Protein AF-A0A183EMT3-F1 (afdb_monomer_lite)

Secondary structure (DSSP, 8-state):
----SS-EEEE-TTS-EEEE-PPPPPPGGGS----HHHHHHHH-SS-HHHHHHHHHHHTTTTSTTT-S-HHHHHHHHT--TTTTS--

Structure (mmCIF, N/CA/C/O backbone):
data_AF-A0A183EMT3-F1
#
_entry.id   AF-A0A183EMT3-F1
#
loop_
_atom_site.group_PDB
_atom_site.id
_atom_site.type_symbol
_atom_site.label_atom_id
_atom_site.label_alt_id
_atom_site.label_comp_id
_atom_site.label_asym_id
_atom_site.label_entity_id
_atom_site.label_seq_id
_atom_site.pdbx_PDB_ins_code
_atom_site.Cartn_x
_atom_site.Cartn_y
_atom_site.Cartn_z
_atom_site.occupancy
_atom_site.B_iso_or_equiv
_atom_site.auth_seq_id
_atom_site.auth_comp_id
_atom_site.auth_asym_id
_atom_site.auth_atom_id
_atom_site.pdbx_PDB_model_num
ATOM 1 N N . LEU A 1 1 ? -2.953 11.192 34.101 1.00 46.66 1 LEU A N 1
ATOM 2 C CA . LEU A 1 1 ? -3.586 10.968 32.782 1.00 46.66 1 LEU A CA 1
ATOM 3 C C . LEU A 1 1 ? -3.388 9.505 32.427 1.00 46.66 1 LEU A C 1
ATOM 5 O O . LEU A 1 1 ? -2.247 9.080 32.324 1.00 46.66 1 LEU A O 1
ATOM 9 N N . TRP A 1 2 ? -4.465 8.724 32.351 1.00 54.25 2 TRP A N 1
ATOM 10 C CA . TRP A 1 2 ? -4.395 7.346 31.863 1.00 54.25 2 TRP A CA 1
ATOM 11 C C . TRP A 1 2 ? -4.233 7.408 30.345 1.00 54.25 2 TRP A C 1
ATOM 13 O O . TRP A 1 2 ? -5.133 7.882 29.659 1.00 54.25 2 TRP A O 1
ATOM 23 N N . CYS A 1 3 ? -3.072 7.007 29.832 1.00 63.53 3 CYS A N 1
ATOM 24 C CA . CYS A 1 3 ? -2.860 6.865 28.397 1.00 63.53 3 CYS A CA 1
ATOM 25 C C . CYS A 1 3 ? -3.091 5.392 28.050 1.00 63.53 3 CYS A C 1
ATOM 27 O O . CYS A 1 3 ? -2.335 4.528 28.495 1.00 63.53 3 CYS A O 1
ATOM 29 N N . PHE A 1 4 ? -4.171 5.091 27.332 1.00 71.62 4 PHE A N 1
ATOM 30 C CA . PHE A 1 4 ? -4.465 3.726 26.905 1.00 71.62 4 PHE A CA 1
ATOM 31 C C . PHE A 1 4 ? -3.537 3.356 25.740 1.00 71.62 4 PHE A C 1
ATOM 33 O O . PHE A 1 4 ? -3.522 4.030 24.712 1.00 71.62 4 PHE A O 1
ATOM 40 N N . SER A 1 5 ? -2.757 2.285 25.888 1.00 78.50 5 SER A N 1
ATOM 41 C CA . SER A 1 5 ? -1.841 1.795 24.846 1.00 78.50 5 SER A CA 1
ATOM 42 C C . SER A 1 5 ? -2.534 0.948 23.775 1.00 78.50 5 SER A C 1
ATOM 44 O O . SER A 1 5 ? -1.957 0.687 22.723 1.00 78.50 5 SER A O 1
ATOM 46 N N . GLN A 1 6 ? -3.770 0.516 24.029 1.00 85.50 6 GLN A N 1
ATOM 47 C CA . GLN A 1 6 ? -4.560 -0.325 23.136 1.00 85.50 6 GLN A CA 1
ATOM 48 C C . GLN A 1 6 ? -5.870 0.371 22.750 1.00 85.50 6 GLN A C 1
ATOM 50 O O . GLN A 1 6 ? -6.347 1.231 23.499 1.00 85.50 6 GLN A O 1
ATOM 55 N N . PRO A 1 7 ? -6.465 0.013 21.597 1.00 92.06 7 PRO A N 1
ATOM 56 C CA . PRO A 1 7 ? -7.781 0.506 21.228 1.00 92.06 7 PRO A CA 1
ATOM 57 C C . PRO A 1 7 ? -8.820 0.148 22.291 1.00 92.06 7 PRO A C 1
ATOM 59 O O . PRO A 1 7 ? -8.918 -1.008 22.700 1.00 92.06 7 PRO A O 1
ATOM 62 N N . GLN A 1 8 ? -9.609 1.131 22.711 1.00 92.31 8 GLN A N 1
ATOM 63 C CA . GLN A 1 8 ? -10.603 0.973 23.767 1.00 92.31 8 GLN A CA 1
ATOM 64 C C . GLN A 1 8 ? -11.931 1.569 23.309 1.00 92.31 8 GLN A C 1
ATOM 66 O O . GLN A 1 8 ? -11.970 2.662 22.750 1.00 92.31 8 GLN A O 1
ATOM 71 N N . THR A 1 9 ? -13.030 0.870 23.576 1.00 94.94 9 THR A N 1
ATOM 72 C CA . THR A 1 9 ? -14.385 1.418 23.435 1.00 94.94 9 THR A CA 1
ATOM 73 C C . THR A 1 9 ? -15.032 1.451 24.809 1.00 94.94 9 THR A C 1
ATOM 75 O O . THR A 1 9 ? -14.983 0.460 25.538 1.00 94.94 9 THR A O 1
ATOM 78 N N . VAL A 1 10 ? -15.614 2.588 25.180 1.00 93.81 10 VAL A N 1
ATOM 79 C CA . VAL A 1 10 ? -16.315 2.767 26.455 1.00 93.81 10 VAL A CA 1
ATOM 80 C C . VAL A 1 10 ? -17.711 3.323 26.214 1.00 93.81 10 VAL A C 1
ATOM 82 O O . VAL A 1 10 ? -17.928 4.124 25.304 1.00 93.81 10 VAL A O 1
ATOM 85 N N . VAL A 1 11 ? -18.659 2.900 27.048 1.00 96.00 11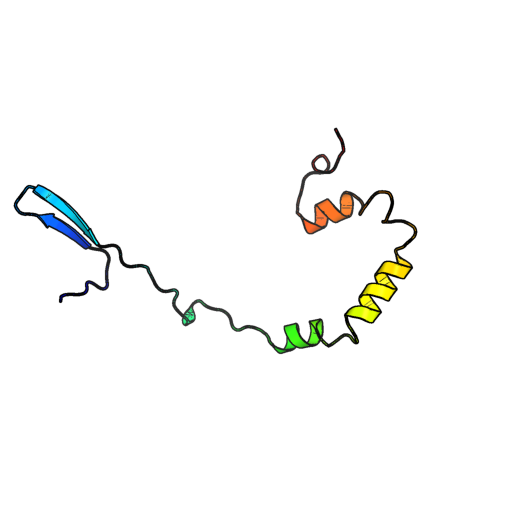 VAL A N 1
ATOM 86 C CA . VAL A 1 11 ? -20.004 3.476 27.101 1.00 96.00 11 VAL A CA 1
ATOM 87 C C . VAL A 1 11 ? -20.048 4.418 28.298 1.00 96.00 11 VAL A C 1
ATOM 89 O O . VAL A 1 11 ? -19.869 4.000 29.441 1.00 96.00 11 VAL A O 1
ATOM 92 N N . CYS A 1 12 ? -20.237 5.703 28.032 1.00 92.75 12 CYS A N 1
ATOM 93 C CA . CYS A 1 12 ? -20.376 6.735 29.046 1.00 92.75 12 CYS A CA 1
ATOM 94 C C . CYS A 1 12 ? -21.720 6.592 29.778 1.00 92.75 12 CYS A C 1
ATOM 96 O O . CYS A 1 12 ? -22.684 6.043 29.250 1.00 92.75 12 CYS A O 1
ATOM 98 N N . GLN A 1 13 ? -21.817 7.147 30.988 1.00 94.62 13 GLN A N 1
ATOM 99 C CA . GLN A 1 13 ? -23.040 7.075 31.807 1.00 94.62 13 GLN A CA 1
ATOM 100 C C . GLN A 1 13 ? -24.274 7.695 31.127 1.00 94.62 13 GLN A C 1
ATOM 102 O O . GLN A 1 13 ? -25.399 7.303 31.411 1.00 94.62 13 GLN A O 1
ATOM 107 N N . ASN A 1 14 ? -24.068 8.639 30.206 1.00 95.19 14 ASN A N 1
ATOM 108 C CA . ASN A 1 14 ? -25.114 9.259 29.390 1.00 95.19 14 ASN A CA 1
ATOM 109 C C . ASN A 1 14 ? -25.474 8.451 28.124 1.00 95.19 14 ASN A C 1
ATOM 111 O O . ASN A 1 14 ? -26.172 8.966 27.256 1.00 95.19 14 ASN A O 1
ATOM 115 N N . GLY A 1 15 ? -24.966 7.224 27.981 1.00 94.50 15 GLY A N 1
ATOM 116 C CA . GLY A 1 15 ? -25.193 6.363 26.818 1.00 94.50 15 GLY A CA 1
ATOM 117 C C . GLY A 1 15 ? -24.349 6.706 25.587 1.00 94.50 15 GLY A C 1
ATOM 118 O O . GLY A 1 15 ? -24.460 6.020 24.574 1.00 94.50 15 GLY A O 1
ATOM 119 N N . VAL A 1 16 ? -23.489 7.731 25.649 1.00 97.00 16 VAL A N 1
ATOM 120 C CA . VAL A 1 16 ? -22.565 8.066 24.553 1.00 97.00 16 VAL A CA 1
ATOM 121 C C . VAL A 1 16 ? -21.460 7.018 24.468 1.00 97.00 16 VAL A C 1
ATOM 123 O O . VAL A 1 16 ? -20.893 6.620 25.482 1.00 97.00 16 VAL A O 1
ATOM 126 N N . ILE A 1 17 ? -21.118 6.602 23.253 1.00 96.50 17 ILE A N 1
ATOM 127 C CA . ILE A 1 17 ? -19.992 5.704 23.000 1.00 96.50 17 ILE A CA 1
ATOM 128 C C . ILE A 1 17 ? -18.759 6.555 22.698 1.00 96.50 17 ILE A C 1
ATOM 130 O O . ILE A 1 17 ? -18.796 7.400 21.804 1.00 96.50 17 ILE A O 1
ATOM 134 N N . ALA A 1 18 ? -17.671 6.332 23.431 1.00 93.88 18 ALA A N 1
ATOM 135 C CA . ALA A 1 18 ? -16.374 6.935 23.148 1.00 93.88 18 ALA A CA 1
ATOM 136 C C . ALA A 1 18 ? -15.371 5.854 22.730 1.00 93.88 18 ALA A C 1
ATOM 138 O O . ALA A 1 18 ? -15.272 4.800 23.363 1.00 93.88 18 ALA A O 1
ATOM 139 N N . CYS A 1 19 ? -14.616 6.137 21.670 1.00 93.38 19 CYS A N 1
ATOM 140 C CA . CYS A 1 19 ? -13.622 5.230 21.109 1.00 93.38 19 CYS A CA 1
ATOM 141 C C . CYS A 1 19 ? -12.243 5.889 21.149 1.00 93.38 19 CYS A C 1
ATOM 143 O O . CYS A 1 19 ? -12.062 6.997 20.650 1.00 93.38 19 CYS A O 1
ATOM 145 N N . TRP A 1 20 ? -11.266 5.187 21.713 1.00 92.62 20 TRP A N 1
ATOM 146 C CA . TRP A 1 20 ? -9.852 5.535 21.650 1.00 92.62 20 TRP A CA 1
ATOM 147 C C . TRP A 1 20 ? -9.153 4.581 20.685 1.00 92.62 20 TRP A C 1
ATOM 149 O O . TRP A 1 20 ? -9.196 3.367 20.877 1.00 92.62 20 TRP A O 1
ATOM 159 N N . HIS A 1 21 ? -8.518 5.121 19.647 1.00 92.44 21 HIS A N 1
ATOM 160 C CA . HIS A 1 21 ? -7.773 4.356 18.648 1.00 92.44 21 HIS A CA 1
ATOM 161 C C . HIS A 1 21 ? -6.378 4.982 18.453 1.00 92.44 21 HIS A C 1
ATOM 163 O O . HIS A 1 21 ? -6.188 5.834 17.585 1.00 92.44 21 HIS A O 1
ATOM 169 N N . PRO A 1 22 ? -5.380 4.620 19.277 1.00 91.38 22 PRO A N 1
ATOM 170 C CA . PRO A 1 22 ? -4.043 5.166 19.098 1.00 91.38 22 PRO A CA 1
ATOM 171 C C . PRO A 1 22 ? -3.465 4.675 17.765 1.00 91.38 22 PRO A C 1
ATOM 173 O O . PRO A 1 22 ? -3.753 3.556 17.325 1.00 91.38 22 PRO A O 1
ATOM 176 N N . GLU A 1 23 ? -2.652 5.511 17.123 1.00 90.19 23 GLU A N 1
ATOM 177 C CA . GLU A 1 23 ? -1.895 5.096 15.945 1.00 90.19 23 GLU A CA 1
ATOM 178 C C . GLU A 1 23 ? -0.966 3.934 16.316 1.00 90.19 23 GLU A C 1
ATOM 180 O O . GLU A 1 23 ? -0.311 3.942 17.362 1.00 90.19 23 GLU A O 1
ATOM 185 N N . LYS A 1 24 ? -0.941 2.900 15.474 1.00 88.88 24 LYS A N 1
ATOM 186 C CA . LYS A 1 24 ? -0.063 1.748 15.678 1.00 88.88 24 LYS A CA 1
ATOM 187 C C . LYS A 1 24 ? 1.311 2.080 15.115 1.00 88.88 24 LYS A C 1
ATOM 189 O O . LYS A 1 24 ? 1.421 2.379 13.930 1.00 88.88 24 LYS A O 1
ATOM 194 N N . SER A 1 25 ? 2.350 1.969 15.936 1.00 90.25 25 SER A N 1
ATOM 195 C CA . SER A 1 25 ? 3.720 2.034 15.439 1.00 90.25 25 SER A CA 1
ATOM 196 C C . SER A 1 25 ? 4.050 0.798 14.601 1.00 90.25 25 SER A C 1
ATOM 198 O O . SER A 1 25 ? 3.543 -0.301 14.843 1.00 90.25 25 SER A O 1
ATOM 200 N N . PHE A 1 26 ? 4.914 0.982 13.606 1.00 90.94 26 PHE A N 1
ATOM 201 C CA . PHE A 1 26 ? 5.488 -0.121 12.849 1.00 90.94 26 PHE A CA 1
ATOM 202 C C . PHE A 1 26 ? 6.665 -0.727 13.640 1.00 90.94 26 PHE A C 1
ATOM 204 O O . PHE A 1 26 ? 7.605 0.011 13.946 1.00 90.94 26 PHE A O 1
ATOM 211 N N . PRO A 1 27 ? 6.639 -2.026 14.006 1.00 94.00 27 PRO A N 1
ATOM 212 C CA . PRO A 1 27 ? 7.738 -2.661 14.735 1.00 94.00 27 PRO A CA 1
ATOM 213 C C . PRO A 1 27 ? 9.022 -2.708 13.905 1.00 94.00 27 PRO A C 1
ATOM 215 O O . PRO A 1 27 ? 8.983 -3.030 12.716 1.00 94.00 27 PRO A O 1
ATOM 218 N N . TYR A 1 28 ? 10.167 -2.437 14.531 1.00 92.69 28 TYR A N 1
ATOM 219 C CA . TYR A 1 28 ? 11.455 -2.437 13.834 1.00 92.69 28 TYR A CA 1
ATOM 220 C C . TYR A 1 28 ? 11.824 -3.829 13.306 1.00 92.69 28 TYR A C 1
ATOM 222 O O . TYR A 1 28 ? 12.364 -3.956 12.211 1.00 92.69 28 TYR A O 1
ATOM 230 N N . GLU A 1 29 ? 11.453 -4.885 14.024 1.00 96.44 29 GLU A N 1
ATOM 231 C CA . GLU A 1 29 ? 11.678 -6.287 13.658 1.00 96.44 29 GLU A CA 1
ATOM 232 C C . GLU A 1 29 ? 10.925 -6.698 12.385 1.00 96.44 29 GLU A C 1
ATOM 234 O O . GLU A 1 29 ? 11.215 -7.739 11.801 1.00 96.44 29 GLU A O 1
ATOM 239 N N . HIS A 1 30 ? 9.956 -5.889 11.945 1.00 95.25 30 HIS A N 1
ATOM 240 C CA . HIS A 1 30 ? 9.239 -6.079 10.685 1.00 95.25 30 HIS A CA 1
ATOM 241 C C . HIS A 1 30 ? 9.831 -5.248 9.536 1.00 95.25 30 HIS A C 1
ATOM 243 O O . HIS A 1 30 ? 9.331 -5.319 8.412 1.00 95.25 30 HIS A O 1
ATOM 249 N N . SER A 1 31 ? 10.875 -4.456 9.792 1.00 95.25 31 SER A N 1
ATOM 250 C CA . SER A 1 31 ? 11.608 -3.734 8.752 1.00 95.25 31 SER A CA 1
ATOM 251 C C . SER A 1 31 ? 12.674 -4.620 8.105 1.00 95.25 31 SER A C 1
ATOM 253 O O . SER A 1 31 ? 13.071 -5.656 8.640 1.00 95.25 31 SER A O 1
ATOM 255 N N . LYS A 1 32 ? 13.135 -4.212 6.923 1.00 92.12 32 LYS A N 1
ATOM 256 C CA . LYS A 1 32 ? 14.324 -4.777 6.281 1.00 92.12 32 LYS A CA 1
ATOM 257 C C . LYS A 1 32 ? 15.441 -3.745 6.349 1.00 92.12 32 LYS A C 1
ATOM 259 O O . LYS A 1 32 ? 15.169 -2.549 6.251 1.00 92.12 32 LYS A O 1
ATOM 264 N N . SER A 1 33 ? 16.678 -4.208 6.498 1.00 91.75 33 SER A N 1
ATOM 265 C CA . SER A 1 33 ? 17.852 -3.348 6.365 1.00 91.75 33 SER A CA 1
ATOM 266 C C . SER A 1 33 ? 17.953 -2.802 4.942 1.00 91.75 33 SER A C 1
ATOM 268 O O . SER A 1 33 ? 17.646 -3.510 3.983 1.00 91.75 33 SER A O 1
ATOM 270 N N . ILE A 1 34 ? 18.410 -1.559 4.823 1.00 90.06 34 ILE A N 1
ATOM 271 C CA . ILE A 1 34 ? 18.799 -0.963 3.545 1.00 90.06 34 ILE A CA 1
ATOM 272 C C . ILE A 1 34 ? 20.186 -1.510 3.191 1.00 90.06 34 ILE A C 1
ATOM 274 O O . ILE A 1 34 ? 21.080 -1.495 4.040 1.00 90.06 34 ILE A O 1
ATOM 278 N N . ASP A 1 35 ? 20.355 -2.022 1.972 1.00 91.44 35 ASP A N 1
ATOM 279 C CA . ASP A 1 35 ? 21.661 -2.452 1.471 1.00 91.44 35 ASP A CA 1
ATOM 280 C C . ASP A 1 35 ? 22.418 -1.241 0.914 1.00 91.44 35 ASP A C 1
ATOM 282 O O . ASP A 1 35 ? 22.228 -0.828 -0.230 1.00 91.44 35 ASP A O 1
ATOM 286 N N . LEU A 1 36 ? 23.270 -0.656 1.757 1.00 87.12 36 LEU A N 1
ATOM 287 C CA . LEU A 1 36 ? 24.057 0.521 1.397 1.00 87.12 36 LEU A CA 1
ATOM 288 C C . LEU A 1 36 ? 25.070 0.226 0.287 1.00 87.12 36 LEU A C 1
ATOM 290 O O . LEU A 1 36 ? 25.377 1.115 -0.500 1.00 87.12 36 LEU A O 1
ATOM 294 N N . GLU A 1 37 ? 25.575 -1.006 0.182 1.00 85.12 37 GLU A N 1
ATOM 295 C CA . GLU A 1 37 ? 26.514 -1.340 -0.888 1.00 85.12 37 GLU A CA 1
ATOM 296 C C . GLU A 1 37 ? 25.818 -1.419 -2.245 1.00 85.12 37 GLU A C 1
ATOM 298 O O . GLU A 1 37 ? 26.421 -1.077 -3.261 1.00 85.12 37 GLU A O 1
ATOM 303 N N . GLU A 1 38 ? 24.576 -1.904 -2.290 1.00 81.19 38 GLU A N 1
ATOM 304 C CA . GLU A 1 38 ? 23.778 -1.908 -3.518 1.00 81.19 38 GLU A CA 1
ATOM 305 C C . GLU A 1 38 ? 23.467 -0.476 -3.970 1.00 81.19 38 GLU A C 1
ATOM 307 O O . GLU A 1 38 ? 23.660 -0.151 -5.144 1.00 81.19 38 GLU A O 1
ATOM 312 N N . GLU A 1 39 ? 23.087 0.401 -3.038 1.00 77.62 39 GLU A N 1
ATOM 313 C CA . GLU A 1 39 ? 22.846 1.820 -3.325 1.00 77.62 39 GLU A CA 1
ATOM 314 C C . GLU A 1 39 ? 24.119 2.535 -3.794 1.00 77.62 39 GLU A C 1
ATOM 316 O O . GLU A 1 39 ? 24.103 3.258 -4.793 1.00 77.62 39 GLU A O 1
ATOM 321 N N . GLU A 1 40 ? 25.255 2.291 -3.139 1.00 75.81 40 GLU A N 1
ATOM 322 C CA . GLU A 1 40 ? 26.540 2.856 -3.547 1.00 75.81 40 GLU A CA 1
ATOM 323 C C . GLU A 1 40 ? 27.006 2.301 -4.895 1.00 75.81 40 GLU A C 1
ATOM 325 O O . GLU A 1 40 ? 27.502 3.063 -5.718 1.00 75.81 40 GLU A O 1
ATOM 330 N N . LYS A 1 41 ? 26.819 1.010 -5.193 1.00 72.88 41 LYS A N 1
ATOM 331 C CA . LYS A 1 41 ? 27.152 0.436 -6.513 1.00 72.88 41 LYS A CA 1
ATOM 332 C C . LYS A 1 41 ? 26.276 1.020 -7.623 1.00 72.88 41 LYS A C 1
ATOM 334 O O . LYS A 1 41 ? 26.773 1.223 -8.733 1.00 72.88 41 LYS A O 1
ATOM 339 N N . GLN A 1 42 ? 25.011 1.327 -7.334 1.00 65.62 42 GLN A N 1
ATOM 340 C CA . GLN A 1 42 ? 24.130 2.055 -8.253 1.00 65.62 42 GLN A CA 1
ATOM 341 C C . GLN A 1 42 ? 24.574 3.518 -8.430 1.00 65.62 42 GLN A C 1
ATOM 343 O O . GLN A 1 42 ? 24.540 4.031 -9.549 1.00 65.62 42 GLN A O 1
ATOM 348 N N . ALA A 1 43 ? 25.061 4.172 -7.371 1.00 63.72 43 ALA A N 1
ATOM 349 C CA . ALA A 1 43 ? 25.500 5.570 -7.395 1.00 63.72 43 ALA A CA 1
ATOM 350 C C . ALA A 1 43 ? 26.928 5.790 -7.942 1.00 63.72 43 ALA A C 1
ATOM 352 O O . ALA A 1 43 ? 27.214 6.833 -8.525 1.00 63.72 43 ALA A O 1
ATOM 353 N N . CYS A 1 44 ? 27.841 4.829 -7.772 1.00 53.59 44 CYS A N 1
ATOM 354 C CA . CYS A 1 44 ? 29.285 4.977 -8.017 1.00 53.59 44 CYS A CA 1
ATOM 355 C C . CYS A 1 44 ? 29.707 4.603 -9.451 1.00 53.59 44 CYS A C 1
ATOM 357 O O . CYS A 1 44 ? 30.891 4.486 -9.773 1.00 53.59 44 CYS A O 1
ATOM 359 N N . SER A 1 45 ? 28.743 4.446 -10.357 1.00 51.84 45 SER A N 1
ATOM 360 C CA . SER A 1 45 ? 29.001 4.217 -11.774 1.00 51.84 45 SER A CA 1
ATOM 361 C C . SER A 1 45 ? 29.395 5.515 -12.510 1.00 51.84 45 SER A C 1
ATOM 363 O O . SER A 1 45 ? 28.689 5.960 -13.415 1.00 51.84 45 SER A O 1
ATOM 365 N N . GLY A 1 46 ? 30.548 6.100 -12.164 1.00 55.97 46 GLY A N 1
ATOM 366 C CA . GLY A 1 46 ? 31.084 7.314 -12.801 1.00 55.97 46 GLY A CA 1
ATOM 367 C C . GLY A 1 46 ? 30.223 8.556 -12.550 1.00 55.97 46 GLY A C 1
ATOM 368 O O . GLY A 1 46 ? 29.228 8.489 -11.840 1.00 55.97 46 GLY A O 1
ATOM 369 N N . SER A 1 47 ? 30.601 9.712 -13.107 1.00 58.84 47 SER A N 1
ATOM 370 C CA . SER A 1 47 ? 29.729 10.897 -13.115 1.00 58.84 47 SER A CA 1
ATOM 371 C C . SER A 1 47 ? 28.389 10.497 -13.745 1.00 58.84 47 SER A C 1
ATOM 373 O O . SER A 1 47 ? 28.286 10.375 -14.964 1.00 58.84 47 SER A O 1
ATOM 375 N N . VAL A 1 48 ? 27.381 10.223 -12.910 1.00 57.19 48 VAL A N 1
ATOM 376 C CA . VAL A 1 48 ? 26.046 9.752 -13.321 1.00 57.19 48 VAL A CA 1
ATOM 377 C C . VAL A 1 48 ? 25.479 10.686 -14.388 1.00 57.19 48 VAL A C 1
ATOM 379 O O . VAL A 1 48 ? 24.969 10.237 -15.408 1.00 57.19 48 VAL A O 1
ATOM 382 N N . LEU A 1 49 ? 25.739 11.986 -14.224 1.00 58.22 49 LEU A N 1
ATOM 383 C CA . LEU A 1 49 ? 25.414 13.019 -15.196 1.00 58.22 49 LEU A CA 1
ATOM 384 C C . LEU A 1 49 ? 26.082 12.795 -16.558 1.00 58.22 49 LEU A C 1
ATOM 386 O O . LEU A 1 49 ? 25.396 12.898 -17.564 1.00 58.22 49 LEU A O 1
ATOM 390 N N . SER A 1 50 ? 27.380 12.476 -16.631 1.00 60.94 50 SER A N 1
ATOM 391 C CA . SER A 1 50 ? 28.050 12.324 -17.931 1.00 60.94 50 SER A CA 1
ATOM 392 C C . SER A 1 50 ? 27.617 11.049 -18.650 1.00 60.94 50 SER A C 1
ATOM 394 O O . SER A 1 50 ? 27.293 11.111 -19.832 1.00 60.94 50 SER A O 1
ATOM 396 N N . ARG A 1 51 ? 27.511 9.915 -17.943 1.00 62.50 51 ARG A N 1
ATOM 397 C CA . ARG A 1 51 ? 27.124 8.637 -18.564 1.00 62.50 51 ARG A CA 1
ATOM 398 C C . ARG A 1 51 ? 25.667 8.627 -19.020 1.00 62.50 51 ARG A C 1
ATOM 400 O O . ARG A 1 51 ? 25.371 8.111 -20.093 1.00 62.50 51 ARG A O 1
ATOM 407 N N . GLU A 1 52 ? 24.759 9.206 -18.235 1.00 61.44 52 GLU A N 1
ATOM 408 C CA . GLU A 1 52 ? 23.364 9.367 -18.653 1.00 61.44 52 GLU A CA 1
ATOM 409 C C . GLU A 1 52 ? 23.259 10.323 -19.839 1.00 61.44 52 GLU A C 1
ATOM 411 O O . GLU A 1 52 ? 22.567 10.009 -20.801 1.00 61.44 52 GLU A O 1
ATOM 416 N N . THR A 1 53 ? 23.995 11.443 -19.842 1.00 63.41 53 THR A N 1
ATOM 417 C CA . THR A 1 53 ? 23.997 12.349 -21.002 1.00 63.41 53 THR A CA 1
ATOM 418 C C . THR A 1 53 ? 24.591 11.711 -22.254 1.00 63.41 53 THR A C 1
ATOM 420 O O . THR A 1 53 ? 24.079 11.963 -23.339 1.00 63.41 53 THR A O 1
ATOM 423 N N . GLU A 1 54 ? 25.610 10.858 -22.125 1.00 64.88 54 GLU A N 1
ATOM 424 C CA . GLU A 1 54 ? 26.205 10.101 -23.233 1.00 64.88 54 GLU A CA 1
ATOM 425 C C . GLU A 1 54 ? 25.221 9.061 -23.781 1.00 64.88 54 GLU A C 1
ATOM 427 O O . GLU A 1 54 ? 24.995 9.023 -24.985 1.00 64.88 54 GLU A O 1
ATOM 432 N N . GLN A 1 55 ? 24.546 8.293 -22.920 1.00 62.88 55 GLN A N 1
ATOM 433 C CA . GLN A 1 55 ? 23.518 7.334 -23.348 1.00 62.88 55 GLN A CA 1
ATOM 434 C C . GLN A 1 55 ? 22.300 8.030 -23.969 1.00 62.88 55 GLN A C 1
ATOM 436 O O . GLN A 1 55 ? 21.780 7.584 -24.989 1.00 62.88 55 GLN A O 1
ATOM 441 N N . ILE A 1 56 ? 21.850 9.151 -23.400 1.00 64.44 56 ILE A N 1
ATOM 442 C CA . ILE A 1 56 ? 20.764 9.965 -23.963 1.00 64.44 56 ILE A CA 1
ATOM 443 C C . ILE A 1 56 ? 21.185 10.551 -25.319 1.00 64.44 56 ILE A C 1
ATOM 445 O O . ILE A 1 56 ? 20.375 10.563 -26.246 1.00 64.44 56 ILE A O 1
ATOM 449 N N . ALA A 1 57 ? 22.441 10.989 -25.461 1.00 65.12 57 ALA A N 1
ATOM 450 C CA . ALA A 1 57 ? 23.010 11.471 -26.719 1.00 65.12 57 ALA A CA 1
ATOM 451 C C . ALA A 1 57 ? 23.147 10.353 -27.774 1.00 65.12 57 ALA A C 1
ATOM 453 O O . ALA A 1 57 ? 22.867 10.586 -28.949 1.00 65.12 57 ALA A O 1
ATOM 454 N N . GLU A 1 58 ? 23.505 9.131 -27.376 1.00 63.03 58 GLU A N 1
ATOM 455 C CA . GLU A 1 58 ? 23.538 7.952 -28.257 1.00 63.03 58 GLU A CA 1
ATOM 456 C C . GLU A 1 58 ? 22.132 7.528 -28.711 1.00 63.03 58 GLU A C 1
ATOM 458 O O . GLU A 1 58 ? 21.935 7.103 -29.851 1.00 63.03 58 GLU A O 1
ATOM 463 N N . LEU A 1 59 ? 21.121 7.707 -27.858 1.00 61.78 59 LEU A N 1
ATOM 464 C CA . LEU A 1 59 ? 19.714 7.446 -28.176 1.00 61.78 59 LEU A CA 1
ATOM 465 C C . LEU A 1 59 ? 19.059 8.555 -29.030 1.00 61.78 59 LEU A C 1
ATOM 467 O O . LEU A 1 59 ? 17.942 8.371 -29.533 1.00 61.78 59 LEU A O 1
ATOM 471 N N . HIS A 1 60 ? 19.744 9.688 -29.232 1.00 55.44 60 HIS A N 1
ATOM 472 C CA . HIS A 1 60 ? 19.193 10.981 -29.672 1.00 55.44 60 HIS A CA 1
ATOM 473 C C . HIS A 1 60 ? 18.773 11.089 -31.153 1.00 55.44 60 HIS A C 1
ATOM 475 O O . HIS A 1 60 ? 18.651 12.189 -31.693 1.00 55.44 60 HIS A O 1
ATOM 481 N N . GLY A 1 61 ? 18.494 9.965 -31.815 1.00 53.84 61 GLY A N 1
ATOM 482 C CA . GLY A 1 61 ? 17.874 9.936 -33.145 1.00 53.84 61 GLY A CA 1
ATOM 483 C C . GLY A 1 61 ? 16.520 9.225 -33.208 1.00 53.84 61 GLY A C 1
ATOM 484 O O . GLY A 1 61 ? 15.717 9.539 -34.083 1.00 53.84 61 GLY A O 1
ATOM 485 N N . SER A 1 62 ? 1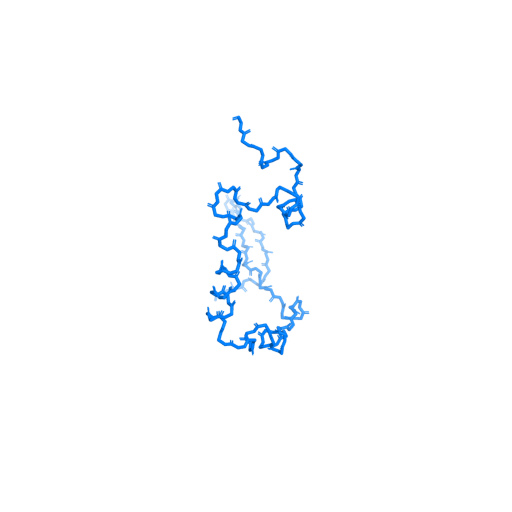6.243 8.275 -32.307 1.00 54.31 62 SER A N 1
ATOM 486 C CA . SER A 1 62 ? 15.112 7.339 -32.464 1.00 54.31 62 SER A CA 1
ATOM 487 C C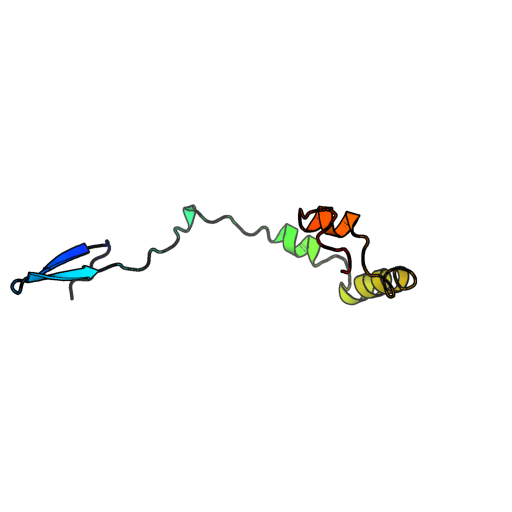 . SER A 1 62 ? 13.998 7.494 -31.423 1.00 54.31 62 SER A C 1
ATOM 489 O O . SER A 1 62 ? 12.835 7.268 -31.750 1.00 54.31 62 SER A O 1
ATOM 491 N N . LEU A 1 63 ? 14.311 7.928 -30.196 1.00 54.94 63 LEU A N 1
ATOM 492 C CA . LEU A 1 63 ? 13.322 8.045 -29.112 1.00 54.94 63 LEU A CA 1
ATOM 4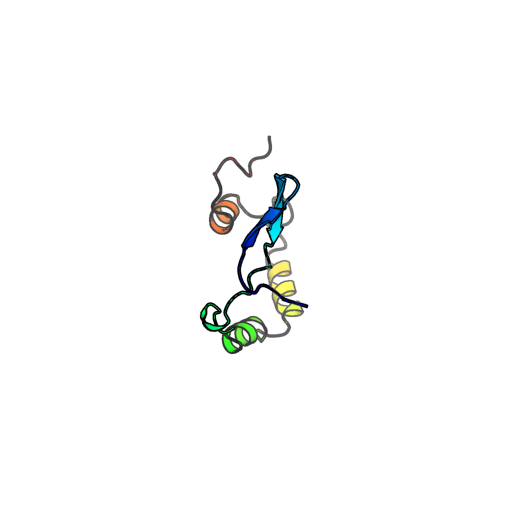93 C C . LEU A 1 63 ? 12.608 9.405 -29.067 1.00 54.94 63 LEU A C 1
ATOM 495 O O . LEU A 1 63 ? 11.487 9.494 -28.570 1.00 54.94 63 LEU A O 1
ATOM 499 N N . SER A 1 64 ? 13.219 10.459 -29.609 1.00 56.62 64 SER A N 1
ATOM 500 C CA . SER A 1 64 ? 12.783 11.852 -29.426 1.00 56.62 64 SER A CA 1
ATOM 501 C C . SER A 1 64 ? 11.476 12.208 -30.149 1.00 56.62 64 SER A C 1
ATOM 503 O O . SER A 1 64 ? 10.816 13.172 -29.773 1.00 56.62 64 SER A O 1
ATOM 505 N N . LEU A 1 65 ? 11.092 11.452 -31.185 1.00 61.25 65 LEU A N 1
ATOM 506 C CA . LEU A 1 65 ? 9.905 11.732 -32.010 1.00 61.25 65 LEU A CA 1
ATOM 507 C C . LEU A 1 65 ? 8.687 10.857 -31.677 1.00 61.25 65 LEU A C 1
ATOM 509 O O . LEU A 1 65 ? 7.562 11.252 -31.970 1.00 61.25 65 LEU A O 1
ATOM 513 N N . THR A 1 66 ? 8.880 9.665 -31.107 1.00 68.88 66 THR A N 1
ATOM 514 C CA . THR A 1 66 ? 7.795 8.675 -30.913 1.00 68.88 66 THR A CA 1
ATOM 515 C C . THR A 1 66 ? 7.753 8.092 -29.496 1.00 68.88 66 THR A C 1
ATOM 517 O O . THR A 1 66 ? 6.773 7.448 -29.132 1.00 68.88 66 THR A O 1
ATOM 520 N N . GLY A 1 67 ? 8.756 8.377 -28.660 1.00 72.88 67 GLY A N 1
ATOM 521 C CA . GLY A 1 67 ? 8.878 7.801 -27.324 1.00 72.88 67 GLY A CA 1
ATOM 522 C C . GLY A 1 67 ? 9.288 6.320 -27.341 1.00 72.88 67 GLY A C 1
ATOM 523 O O . GLY A 1 67 ? 9.509 5.737 -28.407 1.00 72.88 67 GLY A O 1
ATOM 524 N N . PRO A 1 68 ? 9.429 5.697 -26.158 1.00 78.62 68 PRO A N 1
ATOM 525 C CA . PRO A 1 68 ? 9.746 4.278 -26.034 1.00 78.62 68 PRO A CA 1
ATOM 526 C C . PRO A 1 68 ? 8.677 3.384 -26.683 1.00 78.62 68 PRO A C 1
ATOM 528 O O . PRO A 1 68 ? 7.490 3.715 -26.657 1.00 78.62 68 PRO A O 1
ATOM 531 N N . PRO A 1 69 ? 9.052 2.213 -27.223 1.00 83.00 69 PRO A N 1
ATOM 532 C CA . PRO A 1 69 ? 8.091 1.304 -27.831 1.00 83.00 69 PRO A CA 1
ATOM 533 C C . PRO A 1 69 ? 7.107 0.748 -26.789 1.00 83.00 69 PRO A C 1
ATOM 535 O O . PRO A 1 69 ? 7.487 0.400 -25.671 1.00 83.00 69 PRO A O 1
ATOM 538 N N . ASN A 1 70 ? 5.845 0.546 -27.187 1.00 84.19 70 ASN A N 1
ATOM 539 C CA . ASN A 1 70 ? 4.794 0.007 -26.306 1.00 84.19 70 ASN A CA 1
ATOM 540 C C . ASN A 1 70 ? 5.138 -1.358 -25.682 1.00 84.19 70 ASN A C 1
ATOM 542 O O . ASN A 1 70 ? 4.595 -1.710 -24.636 1.00 84.19 70 ASN A O 1
ATOM 546 N N . SER A 1 71 ? 6.024 -2.142 -26.305 1.00 83.75 71 SER A N 1
ATOM 547 C CA . SER A 1 71 ? 6.527 -3.396 -25.733 1.00 83.75 71 SER A CA 1
ATOM 548 C C . SER A 1 71 ? 7.340 -3.177 -24.457 1.00 83.75 71 SER A C 1
ATOM 550 O O . SER A 1 71 ? 7.157 -3.933 -23.509 1.00 83.75 71 SER A O 1
ATOM 552 N N . MET A 1 72 ? 8.174 -2.134 -24.424 1.00 85.25 72 MET A N 1
ATOM 553 C CA . MET A 1 72 ? 8.978 -1.752 -23.260 1.00 85.25 72 MET A CA 1
ATOM 554 C C . MET A 1 72 ? 8.087 -1.196 -22.148 1.00 85.25 72 MET A C 1
ATOM 556 O O . MET A 1 72 ? 8.220 -1.582 -20.992 1.00 85.25 72 MET A O 1
ATOM 560 N N . LEU A 1 73 ? 7.102 -0.365 -22.503 1.00 86.00 73 LEU A N 1
ATOM 561 C CA . LEU A 1 73 ? 6.124 0.152 -2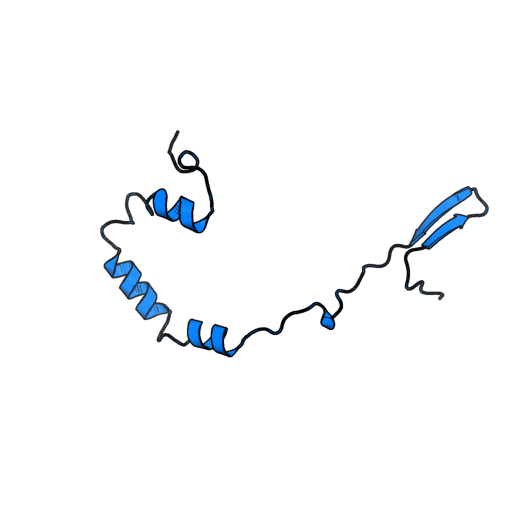1.540 1.00 86.00 73 LEU A CA 1
ATOM 562 C C . LEU A 1 73 ? 5.310 -0.977 -20.893 1.00 86.00 73 LEU A C 1
ATOM 564 O O . LEU A 1 73 ? 5.079 -0.971 -19.687 1.00 86.00 73 LEU A O 1
ATOM 568 N N . ARG A 1 74 ? 4.924 -1.993 -21.671 1.00 87.69 74 ARG A N 1
ATOM 569 C CA . ARG A 1 74 ? 4.252 -3.182 -21.136 1.00 87.69 74 ARG A CA 1
ATOM 570 C C . ARG A 1 74 ? 5.117 -3.936 -20.128 1.00 87.69 74 ARG A C 1
ATOM 572 O O . ARG A 1 74 ? 4.581 -4.428 -19.145 1.00 87.69 74 ARG A O 1
ATOM 579 N N . GLU A 1 75 ? 6.405 -4.082 -20.405 1.00 88.56 75 GLU A N 1
ATOM 580 C CA . GLU A 1 75 ? 7.333 -4.826 -19.552 1.00 88.56 75 GLU A CA 1
ATOM 581 C C . GLU A 1 75 ? 7.606 -4.099 -18.232 1.00 88.56 75 GLU A C 1
ATOM 583 O O . GLU A 1 75 ? 7.573 -4.721 -17.177 1.00 88.56 75 GLU A O 1
ATOM 588 N N . ILE A 1 76 ? 7.781 -2.776 -18.281 1.00 90.75 76 ILE A N 1
ATOM 589 C CA . ILE A 1 76 ? 8.043 -1.948 -17.096 1.00 90.75 76 ILE A CA 1
ATOM 590 C C . ILE A 1 76 ? 6.792 -1.813 -16.224 1.00 90.75 76 ILE A C 1
ATOM 592 O O . ILE A 1 76 ? 6.855 -1.965 -15.006 1.00 90.75 76 ILE A O 1
ATOM 596 N N . PHE A 1 77 ? 5.652 -1.500 -16.843 1.00 92.38 77 PHE A N 1
ATOM 597 C CA . PHE A 1 77 ? 4.433 -1.143 -16.114 1.00 92.38 77 PHE A CA 1
ATOM 598 C C . PHE A 1 77 ? 3.454 -2.304 -15.950 1.00 92.38 77 PHE A C 1
ATOM 600 O O . PHE A 1 77 ? 2.410 -2.127 -15.331 1.00 92.38 77 PHE A O 1
ATOM 607 N N . TYR A 1 78 ? 3.757 -3.479 -16.507 1.00 89.62 78 TYR A N 1
ATOM 608 C CA . TYR A 1 78 ? 2.875 -4.651 -16.478 1.00 89.62 78 TYR A CA 1
ATOM 609 C C . TYR A 1 78 ? 1.463 -4.354 -17.032 1.00 89.62 78 TYR A C 1
ATOM 611 O O . TYR A 1 78 ? 0.450 -4.784 -16.485 1.00 89.62 78 TYR A O 1
ATOM 619 N N . THR A 1 79 ? 1.398 -3.602 -18.137 1.00 89.88 79 THR A N 1
ATOM 620 C CA . THR A 1 79 ? 0.165 -3.024 -18.719 1.00 89.88 79 THR A CA 1
ATOM 621 C C . THR A 1 79 ? -0.345 -3.744 -19.974 1.00 89.88 79 THR A C 1
ATOM 623 O O . THR A 1 79 ? 0.324 -4.587 -20.575 1.00 89.88 79 THR A O 1
ATOM 626 N N . GLY A 1 80 ? -1.565 -3.424 -20.419 1.00 84.12 80 GLY A N 1
ATOM 627 C CA . GLY A 1 80 ? -2.155 -4.013 -21.627 1.00 84.12 80 GLY A CA 1
ATOM 628 C C . GLY A 1 80 ? -1.608 -3.419 -22.937 1.00 84.12 80 GLY A C 1
ATOM 629 O O . GLY A 1 80 ? -1.274 -2.242 -23.024 1.00 84.12 80 GLY A O 1
ATOM 630 N N . LYS A 1 81 ? -1.615 -4.190 -24.041 1.00 78.69 81 LYS A N 1
ATOM 631 C CA . LYS A 1 81 ? -1.118 -3.734 -25.370 1.00 78.69 81 LYS A CA 1
ATOM 632 C C . LYS A 1 81 ? -1.890 -2.559 -26.005 1.00 78.69 81 LYS A C 1
ATOM 634 O O . LYS A 1 81 ? -1.500 -2.070 -27.065 1.00 78.69 81 LYS A O 1
ATOM 639 N N . HIS A 1 82 ? -3.031 -2.189 -25.428 1.00 78.56 82 HIS A N 1
ATOM 640 C CA . HIS A 1 82 ? -3.928 -1.141 -25.924 1.00 78.56 82 HIS A CA 1
ATOM 641 C C . HIS A 1 82 ? -3.852 0.149 -25.104 1.00 78.56 82 HIS A C 1
ATOM 643 O O . HIS A 1 82 ? -4.402 1.155 -25.530 1.00 78.56 82 HIS A O 1
ATOM 649 N N . GLU A 1 83 ? -3.182 0.115 -23.955 1.00 82.88 83 GLU A N 1
ATOM 650 C CA . GLU A 1 83 ? -3.159 1.209 -22.982 1.00 82.88 83 GLU A CA 1
ATOM 651 C C . GLU A 1 83 ? -2.362 2.416 -23.490 1.00 82.88 83 GLU A C 1
ATOM 653 O O . GLU A 1 83 ? -2.748 3.559 -23.281 1.00 82.88 83 GLU A O 1
ATOM 658 N N . TRP A 1 84 ? -1.316 2.141 -24.273 1.00 80.25 84 TRP A N 1
ATOM 659 C CA . TRP A 1 84 ? -0.378 3.129 -24.814 1.00 80.25 84 TRP A CA 1
ATOM 660 C C . TRP A 1 84 ? -0.592 3.415 -26.309 1.00 80.25 84 TRP A C 1
ATOM 662 O O . TRP A 1 84 ? 0.323 3.834 -27.014 1.00 80.25 84 TRP A O 1
ATOM 672 N N . LYS A 1 85 ? -1.781 3.118 -26.846 1.00 79.31 85 LYS A N 1
ATOM 673 C CA . LYS A 1 85 ? -2.155 3.518 -28.211 1.00 79.31 85 LYS A CA 1
ATOM 674 C C . LYS A 1 85 ? -2.873 4.862 -28.152 1.00 79.31 85 LYS A C 1
ATOM 676 O O . LYS A 1 85 ? -3.776 5.035 -27.336 1.00 79.31 85 LYS A O 1
ATOM 681 N N . THR A 1 86 ? -2.494 5.796 -29.021 1.00 72.88 86 THR A N 1
ATO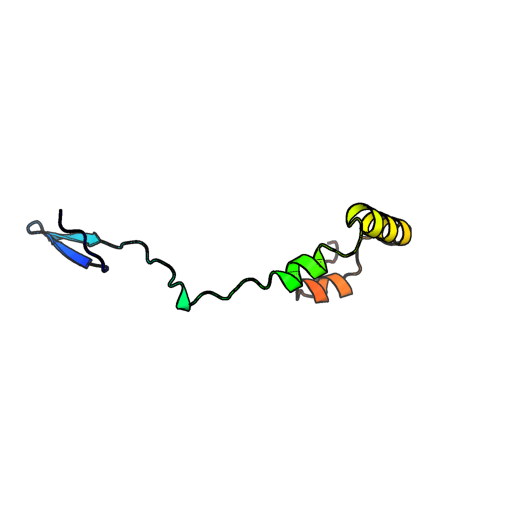M 682 C CA . THR A 1 86 ? -3.277 7.016 -29.244 1.00 72.88 86 THR A CA 1
ATOM 683 C C . THR A 1 86 ? -4.688 6.647 -29.708 1.00 72.88 86 THR A C 1
ATOM 685 O O . THR A 1 86 ? -4.877 5.642 -30.400 1.00 72.88 86 THR A O 1
ATOM 688 N N . ARG A 1 87 ? -5.678 7.414 -29.244 1.00 67.94 87 ARG A N 1
ATOM 689 C CA . ARG A 1 87 ? -7.090 7.223 -29.598 1.00 67.94 87 ARG A CA 1
ATOM 690 C C . ARG A 1 87 ? -7.394 7.751 -30.990 1.00 67.94 87 ARG A C 1
ATOM 692 O O . ARG A 1 87 ? -6.768 8.765 -31.366 1.00 67.94 87 ARG A O 1
#

Foldseek 3Di:
DDDDPAWDWDQDPVRDIDIDDDDDDDDPVPDDDDDVVVVCVVVVPPPPVVVVVVVCVVVVPPQPPPHDDLVVVCVVVVDDSCPPDDD

Sequence (87 aa):
LWCFSQPQTVVCQNGVIACWHPEKSFPYEHSKSIDLEEEEKQACSGSVLSRETEQIAELHGSLSLTGPPNSMLREIFYTGKHEWKTR

pLDDT: mean 78.39, std 14.66, range [46.66, 97.0]

Organism: NCBI:txid637853

Radius of gyration: 26.85 Å; chains: 1; bounding box: 56×19×66 Å

InterPro domains:
  IPR019346 Large ribosomal subunit protein mL42 [PF10210] (12-84)